Protein AF-A0A9D7D740-F1 (afdb_monomer)

Sequence (135 aa):
MPRAHFWPCARQDADRACGATEIERASVGLEAVGQTLMYPVGGSGVFIDLSGSVATVWYVGADFDRGLDAFEAMLKSRRSKRLKDEASSEAKQRVRAYEVDLGGGRMAHVAVEYAERGAARERFLVRVSAQVRKN

Mean predicted aligned error: 10.97 Å

pLDDT: mean 74.01, std 16.62, range [32.19, 90.75]

Solvent-accessible surface area (backbone atoms only — not comparable to full-atom values): 7928 Å² total; per-residue (Å²): 133,87,76,85,79,79,79,75,95,72,84,93,65,84,89,74,65,65,58,59,61,33,54,57,31,46,76,72,74,39,68,75,75,80,60,68,48,76,47,83,48,88,99,38,36,42,36,40,32,63,58,92,64,32,38,40,39,37,36,55,43,94,56,44,67,62,54,52,52,54,50,52,55,53,48,71,77,43,67,57,43,82,74,49,78,44,76,39,94,51,88,60,26,27,36,37,31,30,41,33,61,70,57,94,70,34,35,32,43,37,36,37,38,36,47,35,94,93,42,78,60,48,51,35,37,37,38,40,33,66,40,76,65,83,127

Nearest PDB structures (foldseek):
  6exp-assembly1_B  TM=6.961E-01  e=3.530E-02  Sulfolobus islandicus rudivirus 3
  2h36-assembly1_X  TM=4.597E-01  e=6.342E-02  Sulfolobus islandicus filamentous virus
  3r32-assembly1_A  TM=2.070E-01  e=1.353E-02  Arthrobacter sp.
  4qda-assembly4_E  TM=2.216E-01  e=1.675E-02  Pseudomonas aeruginosa PAO1
  3tea-assembly1_A  TM=2.136E-01  e=3.009E-02  Arthrobacter sp.

Foldseek 3Di:
DDDPPPPPPDDDDVPPPLVVVQVVCVVVPHHSDFDWDWDDDPPWTWIWTDDPQKIKIKTFDPDLVVVVVVVVVVCVVFPKDWDDWAADPDPQKIKTWIWTDPPPQKIKIKIWIAGHDPDDGGMIMIMIGIDRDDD

Radius of gyration: 16.69 Å; Cα contacts (8 Å, |Δi|>4): 219; chains: 1; bounding box: 50×38×40 Å

Structure (mmCIF, N/CA/C/O backbone):
data_AF-A0A9D7D740-F1
#
_entry.id   AF-A0A9D7D740-F1
#
loop_
_atom_site.group_PDB
_atom_site.id
_atom_site.type_symbol
_atom_site.label_atom_id
_atom_site.label_alt_id
_atom_site.label_comp_id
_atom_site.label_asym_id
_atom_site.label_entity_id
_atom_site.label_seq_id
_atom_site.pdbx_PDB_ins_code
_atom_site.Cartn_x
_atom_site.Cartn_y
_atom_site.Cartn_z
_atom_site.occupancy
_atom_site.B_iso_or_equiv
_atom_site.auth_seq_id
_atom_site.auth_comp_id
_atom_site.auth_asym_id
_atom_site.auth_atom_id
_atom_site.pdbx_PDB_model_num
ATOM 1 N N . MET A 1 1 ? 14.275 -27.782 11.033 1.00 34.38 1 MET A N 1
ATOM 2 C CA . MET A 1 1 ? 13.830 -26.436 11.457 1.00 34.38 1 MET A CA 1
ATOM 3 C C . MET A 1 1 ? 14.738 -25.417 10.781 1.00 34.38 1 MET A C 1
ATOM 5 O O . MET A 1 1 ? 15.922 -25.440 11.098 1.00 34.38 1 MET A O 1
ATOM 9 N N . PRO A 1 2 ? 14.288 -24.610 9.804 1.00 36.91 2 PRO A N 1
ATOM 10 C CA . PRO A 1 2 ? 15.184 -23.654 9.171 1.00 36.91 2 PRO A CA 1
ATOM 11 C C . PRO A 1 2 ? 15.321 -22.420 10.069 1.00 36.91 2 PRO A C 1
ATOM 13 O O . PRO A 1 2 ? 14.335 -21.809 10.477 1.00 36.91 2 PRO A O 1
ATOM 16 N N . ARG A 1 3 ? 16.570 -22.110 10.422 1.00 33.56 3 ARG A N 1
ATOM 17 C CA . ARG A 1 3 ? 16.973 -20.911 11.158 1.00 33.56 3 ARG A CA 1
ATOM 18 C C . ARG A 1 3 ? 16.767 -19.691 10.261 1.00 33.56 3 ARG A C 1
ATOM 20 O O . ARG A 1 3 ? 17.252 -19.676 9.134 1.00 33.56 3 ARG A O 1
ATOM 27 N N . ALA A 1 4 ? 16.083 -18.672 10.775 1.00 34.25 4 ALA A N 1
ATOM 28 C CA . ALA A 1 4 ? 16.074 -17.351 10.165 1.00 34.25 4 ALA A CA 1
ATOM 29 C C . ALA A 1 4 ? 17.514 -16.812 10.161 1.00 34.25 4 ALA A C 1
ATOM 31 O O . ALA A 1 4 ? 18.075 -16.503 11.213 1.00 34.25 4 ALA A O 1
ATOM 32 N N . HIS A 1 5 ? 18.131 -16.760 8.982 1.00 36.88 5 HIS A N 1
ATOM 33 C CA . HIS A 1 5 ? 19.398 -16.074 8.777 1.00 36.88 5 HIS A CA 1
ATOM 34 C C . HIS A 1 5 ? 19.124 -14.571 8.790 1.00 36.88 5 HIS A C 1
ATOM 36 O O . HIS A 1 5 ? 18.733 -13.980 7.789 1.00 36.88 5 HIS A O 1
ATOM 42 N N . PHE A 1 6 ? 19.295 -13.966 9.962 1.00 36.81 6 PHE A N 1
ATOM 43 C CA . PHE A 1 6 ? 19.456 -12.526 10.099 1.00 36.81 6 PHE A CA 1
ATOM 44 C C . PHE A 1 6 ? 20.821 -12.192 9.492 1.00 36.81 6 PHE A C 1
ATOM 46 O O . PHE A 1 6 ? 21.844 -12.570 10.059 1.00 36.81 6 PHE A O 1
ATOM 53 N N . TRP A 1 7 ? 20.851 -11.593 8.301 1.00 37.88 7 TRP A N 1
ATOM 54 C CA . TRP A 1 7 ? 22.101 -11.189 7.658 1.00 37.88 7 TRP A CA 1
ATOM 55 C C . TRP A 1 7 ? 22.578 -9.899 8.335 1.00 37.88 7 TRP A C 1
ATOM 57 O O . TRP A 1 7 ? 21.925 -8.865 8.176 1.00 37.88 7 TRP A O 1
ATOM 67 N N . PRO A 1 8 ? 23.667 -9.910 9.125 1.00 36.97 8 PRO A N 1
ATOM 68 C CA . PRO A 1 8 ? 24.219 -8.677 9.643 1.00 36.97 8 PRO A CA 1
ATOM 69 C C . PRO A 1 8 ? 24.987 -8.028 8.497 1.00 36.97 8 PRO A C 1
ATOM 71 O O . PRO A 1 8 ? 25.943 -8.600 7.970 1.00 36.97 8 PRO A O 1
ATOM 74 N N . CYS A 1 9 ? 24.566 -6.832 8.105 1.00 37.91 9 CYS A N 1
ATOM 75 C CA . CYS A 1 9 ? 25.339 -5.959 7.236 1.00 37.91 9 CYS A CA 1
ATOM 76 C C . CYS A 1 9 ? 26.560 -5.466 8.032 1.00 37.91 9 CYS A C 1
ATOM 78 O O . CYS A 1 9 ? 26.543 -4.396 8.635 1.00 37.91 9 CYS A O 1
ATOM 80 N N . ALA A 1 10 ? 27.588 -6.306 8.157 1.00 40.62 10 ALA A N 1
ATOM 81 C CA . ALA A 1 10 ? 28.804 -5.979 8.879 1.00 40.62 10 ALA A CA 1
ATOM 82 C C . ALA A 1 10 ? 30.031 -6.448 8.095 1.00 40.62 10 ALA A C 1
ATOM 84 O O . ALA A 1 10 ? 30.345 -7.633 8.056 1.00 40.62 10 ALA A O 1
ATOM 85 N N . ARG A 1 11 ? 30.754 -5.432 7.609 1.00 41.81 11 ARG A N 1
ATOM 86 C CA . ARG A 1 11 ? 32.128 -5.407 7.087 1.00 41.81 11 ARG A CA 1
ATOM 87 C C . ARG A 1 11 ? 32.324 -5.746 5.613 1.00 41.81 11 ARG A C 1
ATOM 89 O O . ARG A 1 11 ? 32.143 -6.875 5.190 1.00 41.81 11 ARG A O 1
ATOM 96 N N . GLN A 1 12 ? 32.889 -4.728 4.956 1.00 34.53 12 GLN A N 1
ATOM 97 C CA . GLN A 1 12 ? 33.614 -4.751 3.685 1.00 34.53 12 GLN A CA 1
ATOM 98 C C . GLN A 1 12 ? 32.709 -4.915 2.469 1.00 34.53 12 GLN A C 1
ATOM 100 O O . GLN A 1 12 ? 32.633 -5.995 1.918 1.00 34.53 12 GLN A O 1
ATOM 105 N N . ASP A 1 13 ? 31.983 -3.835 2.144 1.00 32.19 13 ASP A N 1
ATOM 106 C CA . ASP A 1 13 ? 31.587 -3.389 0.790 1.00 32.19 13 ASP A CA 1
ATOM 107 C C . ASP A 1 13 ? 30.550 -2.256 0.936 1.00 32.19 13 ASP A C 1
ATOM 109 O O . ASP A 1 13 ? 29.367 -2.385 0.618 1.00 32.19 13 ASP A O 1
ATOM 113 N N . ALA A 1 14 ? 30.976 -1.134 1.524 1.00 39.19 14 ALA A N 1
ATOM 114 C CA . ALA A 1 14 ? 30.076 -0.057 1.950 1.00 39.19 14 ALA A CA 1
ATOM 115 C C . ALA A 1 14 ? 29.449 0.760 0.800 1.00 39.19 14 ALA A C 1
ATOM 117 O O . ALA A 1 14 ? 28.512 1.506 1.057 1.00 39.19 14 ALA A O 1
ATOM 118 N N . ASP A 1 15 ? 29.878 0.578 -0.453 1.00 36.69 15 ASP A N 1
ATOM 119 C CA . ASP A 1 15 ? 29.413 1.403 -1.583 1.00 36.69 15 ASP A CA 1
ATOM 120 C C . ASP A 1 15 ? 28.391 0.729 -2.513 1.00 36.69 15 ASP A C 1
ATOM 122 O O . ASP A 1 15 ? 27.936 1.352 -3.471 1.00 36.69 15 ASP A O 1
ATOM 126 N N . ARG A 1 16 ? 27.977 -0.525 -2.267 1.00 38.94 16 ARG A N 1
ATOM 127 C CA . ARG A 1 16 ? 27.052 -1.222 -3.193 1.00 38.94 16 ARG A CA 1
ATOM 128 C C . ARG A 1 16 ? 25.743 -1.745 -2.609 1.00 38.94 16 ARG A C 1
ATOM 130 O O . ARG A 1 16 ? 24.861 -2.091 -3.388 1.00 38.94 16 ARG A O 1
ATOM 137 N N . ALA A 1 17 ? 25.574 -1.760 -1.287 1.00 41.16 17 ALA A N 1
ATOM 138 C CA . ALA A 1 17 ? 24.371 -2.315 -0.650 1.00 41.16 17 ALA A CA 1
ATOM 139 C C . ALA A 1 17 ? 23.531 -1.304 0.152 1.00 41.16 17 ALA A C 1
ATOM 141 O O . ALA A 1 17 ? 22.371 -1.589 0.429 1.00 41.16 17 ALA A O 1
ATOM 142 N N . CYS A 1 18 ? 24.058 -0.117 0.483 1.00 37.59 18 CYS A N 1
ATOM 143 C CA . CYS A 1 18 ? 23.277 0.911 1.190 1.00 37.59 18 CYS A CA 1
ATOM 144 C C . CYS A 1 18 ? 22.331 1.687 0.248 1.00 37.59 18 CYS A C 1
ATOM 146 O O . CYS A 1 18 ? 21.248 2.094 0.655 1.00 37.59 18 CYS A O 1
ATOM 148 N N . GLY A 1 19 ? 22.691 1.813 -1.037 1.00 45.84 19 GLY A N 1
ATOM 149 C CA . GLY A 1 19 ? 21.926 2.600 -2.013 1.00 45.84 19 GLY A CA 1
ATOM 150 C C . GLY A 1 19 ? 20.693 1.906 -2.603 1.00 45.84 19 GLY A C 1
ATOM 151 O O . GLY A 1 19 ? 19.785 2.584 -3.071 1.00 45.84 19 GLY A O 1
ATOM 152 N N . ALA A 1 20 ? 20.614 0.570 -2.575 1.00 52.41 20 ALA A N 1
ATOM 153 C CA . ALA A 1 20 ? 19.489 -0.145 -3.186 1.00 52.41 20 ALA A CA 1
ATOM 154 C C . ALA A 1 20 ? 18.172 0.152 -2.451 1.00 52.41 20 ALA A C 1
ATOM 156 O O . ALA A 1 20 ? 17.180 0.499 -3.078 1.00 52.41 20 ALA A O 1
ATOM 157 N N . THR A 1 21 ? 18.165 0.120 -1.117 1.00 67.38 21 THR A N 1
ATOM 158 C CA . THR A 1 21 ? 16.980 0.485 -0.328 1.00 67.38 21 THR A CA 1
ATOM 159 C C . THR A 1 21 ? 16.628 1.964 -0.428 1.00 67.38 21 THR A C 1
ATOM 161 O O . THR A 1 21 ? 15.449 2.292 -0.437 1.00 67.38 21 THR A O 1
ATOM 164 N N . GLU A 1 22 ? 17.602 2.866 -0.537 1.00 74.19 22 GLU A N 1
ATOM 165 C CA . GLU A 1 22 ? 17.333 4.304 -0.685 1.00 74.19 22 GLU A CA 1
ATOM 166 C C . GLU A 1 22 ? 16.662 4.626 -2.026 1.00 74.19 22 GLU A C 1
ATOM 168 O O . GLU A 1 22 ? 15.674 5.359 -2.057 1.00 74.19 22 GLU A O 1
ATOM 173 N N . ILE A 1 23 ? 17.142 4.023 -3.120 1.00 76.31 23 ILE A N 1
ATOM 174 C CA . ILE A 1 23 ? 16.542 4.153 -4.456 1.00 76.31 23 ILE A CA 1
ATOM 175 C C . ILE A 1 23 ? 15.118 3.583 -4.462 1.00 76.31 23 ILE A C 1
ATOM 177 O O . ILE A 1 23 ? 14.191 4.234 -4.946 1.00 76.31 23 ILE A O 1
ATOM 181 N N . GLU A 1 24 ? 14.922 2.400 -3.879 1.00 79.19 24 GLU A N 1
ATOM 182 C CA . GLU A 1 24 ? 13.608 1.755 -3.809 1.00 79.19 24 GLU A CA 1
ATOM 183 C C . GLU A 1 24 ? 12.616 2.566 -2.966 1.00 79.19 24 GLU A C 1
ATOM 185 O O . GLU A 1 24 ? 11.468 2.747 -3.371 1.00 79.19 24 GLU A O 1
ATOM 190 N N . ARG A 1 25 ? 13.059 3.137 -1.840 1.00 82.44 25 ARG A N 1
ATOM 191 C CA . ARG A 1 25 ? 12.257 4.054 -1.012 1.00 82.44 25 ARG A CA 1
ATOM 192 C C . ARG A 1 25 ? 11.885 5.327 -1.767 1.00 82.44 25 ARG A C 1
ATOM 194 O O . ARG A 1 25 ? 10.716 5.716 -1.769 1.00 82.44 25 ARG A O 1
ATOM 201 N N . ALA A 1 26 ? 12.845 5.943 -2.454 1.00 82.31 26 ALA A N 1
ATOM 202 C CA . ALA A 1 26 ? 12.599 7.136 -3.255 1.00 82.31 26 ALA A CA 1
ATOM 203 C C . ALA A 1 26 ? 11.592 6.865 -4.388 1.00 82.31 26 ALA A C 1
ATOM 205 O O . ALA A 1 26 ? 10.740 7.710 -4.664 1.00 82.31 26 ALA A O 1
ATOM 206 N N . SER A 1 27 ? 11.611 5.663 -4.981 1.00 79.88 27 SER A N 1
ATOM 207 C CA . SER A 1 27 ? 10.672 5.259 -6.041 1.00 79.88 27 SER A CA 1
ATOM 208 C C . SER A 1 27 ? 9.198 5.265 -5.604 1.00 79.88 27 SER A C 1
ATOM 210 O O . SER A 1 27 ? 8.294 5.350 -6.439 1.00 79.88 27 SER A O 1
ATOM 212 N N . VAL A 1 28 ? 8.948 5.196 -4.293 1.00 80.25 28 VAL A N 1
ATOM 213 C CA . VAL A 1 28 ? 7.613 5.220 -3.680 1.00 80.25 28 VAL A CA 1
ATOM 214 C C . VAL A 1 28 ? 7.366 6.480 -2.847 1.00 80.25 28 VAL A C 1
ATOM 216 O O . VAL A 1 28 ? 6.386 6.545 -2.098 1.00 80.25 28 VAL A O 1
ATOM 219 N N . GLY A 1 29 ? 8.228 7.490 -2.997 1.00 81.12 29 GLY A N 1
ATOM 220 C CA . GLY A 1 29 ? 8.114 8.785 -2.328 1.00 81.12 29 GLY A CA 1
ATOM 221 C C . GLY A 1 29 ? 8.418 8.749 -0.828 1.00 81.12 29 GLY A C 1
ATOM 222 O O . GLY A 1 29 ? 7.960 9.628 -0.103 1.00 81.12 29 GLY A O 1
ATOM 223 N N . LEU A 1 30 ? 9.143 7.734 -0.349 1.00 81.81 30 LEU A N 1
ATOM 224 C CA . LEU A 1 30 ? 9.647 7.689 1.023 1.00 81.81 30 LEU A CA 1
ATOM 225 C C . LEU A 1 30 ? 11.003 8.400 1.107 1.00 81.81 30 LEU A C 1
ATOM 227 O O . LEU A 1 30 ? 11.819 8.323 0.189 1.00 81.81 30 LEU A O 1
ATOM 231 N N . GLU A 1 31 ? 11.258 9.067 2.232 1.00 78.56 31 GLU A N 1
ATOM 232 C CA . GLU A 1 31 ? 12.560 9.682 2.505 1.00 78.56 31 GLU A CA 1
ATOM 233 C C . GLU A 1 31 ? 13.662 8.619 2.594 1.00 78.56 31 GLU A C 1
ATOM 235 O O . GLU A 1 31 ? 13.401 7.480 2.982 1.00 78.56 31 GLU A O 1
ATOM 240 N N . ALA A 1 32 ? 14.912 8.986 2.302 1.00 67.38 32 ALA A N 1
ATOM 241 C CA . ALA A 1 32 ? 16.053 8.062 2.348 1.00 67.38 32 ALA A CA 1
ATOM 242 C C . ALA A 1 32 ? 16.324 7.480 3.754 1.00 67.38 32 ALA A C 1
ATOM 244 O O . ALA A 1 32 ? 17.024 6.483 3.892 1.00 67.38 32 ALA A O 1
ATOM 245 N N . VAL A 1 33 ? 15.731 8.062 4.800 1.00 67.25 33 VAL A N 1
ATOM 246 C CA . VAL A 1 33 ? 15.898 7.635 6.191 1.00 67.25 33 VAL A CA 1
ATOM 247 C C . VAL A 1 33 ? 14.702 6.779 6.620 1.00 67.25 33 VAL A C 1
ATOM 249 O O . VAL A 1 33 ? 13.568 7.251 6.618 1.00 67.25 33 VAL A O 1
ATOM 252 N N . GLY A 1 34 ? 14.933 5.517 6.995 1.00 68.44 34 GLY A N 1
ATOM 253 C CA . GLY A 1 34 ? 13.895 4.638 7.549 1.00 68.44 34 GLY A CA 1
ATOM 254 C C . GLY A 1 34 ? 14.306 3.169 7.662 1.00 68.44 34 GLY A C 1
ATOM 255 O O . GLY A 1 34 ? 15.408 2.786 7.275 1.00 68.44 34 GLY A O 1
ATOM 256 N N . GLN A 1 35 ? 13.416 2.343 8.220 1.00 77.00 35 GLN A N 1
ATOM 257 C CA . GLN A 1 35 ? 13.621 0.898 8.363 1.00 77.00 35 GLN A CA 1
ATOM 258 C C . GLN A 1 35 ? 12.744 0.141 7.366 1.00 77.00 35 GLN A C 1
ATOM 260 O O . GLN A 1 35 ? 11.566 -0.112 7.616 1.00 77.00 35 GLN A O 1
ATOM 265 N N . THR A 1 36 ? 13.352 -0.257 6.249 1.00 84.56 36 THR A N 1
ATOM 266 C CA . THR A 1 36 ? 12.704 -1.087 5.230 1.00 84.56 36 THR A CA 1
ATOM 267 C C . THR A 1 36 ? 13.213 -2.518 5.304 1.00 84.56 36 THR A C 1
ATOM 269 O O . THR A 1 36 ? 14.413 -2.776 5.229 1.00 84.56 36 THR A O 1
ATOM 272 N N . LEU A 1 37 ? 12.281 -3.456 5.417 1.00 84.38 37 LEU A N 1
ATOM 273 C CA . LEU A 1 37 ? 12.522 -4.882 5.253 1.00 84.38 37 LEU A CA 1
ATOM 274 C C . LEU A 1 37 ? 12.291 -5.253 3.788 1.00 84.38 37 LEU A C 1
ATOM 276 O O . LEU A 1 37 ? 11.307 -4.825 3.193 1.00 84.38 37 LEU A O 1
ATOM 280 N N . MET A 1 38 ? 13.172 -6.070 3.218 1.00 82.94 38 MET A N 1
ATOM 281 C CA . MET A 1 38 ? 13.026 -6.605 1.865 1.00 82.94 38 MET A CA 1
ATOM 282 C C . MET A 1 38 ? 12.926 -8.127 1.941 1.00 82.94 38 MET A C 1
ATOM 284 O O . MET A 1 38 ? 13.759 -8.787 2.563 1.00 82.94 38 MET A O 1
ATOM 288 N N . TYR A 1 39 ? 11.890 -8.674 1.315 1.00 78.75 39 TYR A N 1
ATOM 289 C CA . TYR A 1 39 ? 11.671 -10.104 1.155 1.00 78.75 39 TYR A CA 1
ATOM 290 C C . TYR A 1 39 ? 11.888 -10.471 -0.315 1.00 78.75 39 TYR A C 1
ATOM 292 O O . TYR A 1 39 ? 11.116 -10.015 -1.162 1.00 78.75 39 TYR A O 1
ATOM 300 N N . PRO A 1 40 ? 12.908 -11.278 -0.651 1.00 76.00 40 PRO A N 1
ATOM 301 C CA . PRO A 1 40 ? 13.214 -11.596 -2.040 1.00 76.00 40 PRO A CA 1
ATOM 302 C C . PRO A 1 40 ? 12.119 -12.477 -2.651 1.00 76.00 40 PRO A C 1
ATOM 304 O O . PRO A 1 40 ? 11.708 -13.479 -2.063 1.00 76.00 40 PRO A O 1
ATOM 307 N N . VAL A 1 41 ? 11.665 -12.113 -3.849 1.00 72.69 41 VAL A N 1
ATOM 308 C CA . VAL A 1 41 ? 10.667 -12.842 -4.641 1.00 72.69 41 VAL A CA 1
ATOM 309 C C . VAL A 1 41 ? 11.070 -12.760 -6.116 1.00 72.69 41 VAL A C 1
ATOM 311 O O . VAL A 1 41 ? 10.966 -11.709 -6.752 1.00 72.69 41 VAL A O 1
ATOM 314 N N . GLY A 1 42 ? 11.534 -13.885 -6.671 1.00 70.31 42 GLY A N 1
ATOM 315 C CA . GLY A 1 42 ? 12.038 -13.957 -8.046 1.00 70.31 42 GLY A CA 1
ATOM 316 C C . GLY A 1 42 ? 13.341 -13.169 -8.231 1.00 70.31 42 GLY A C 1
ATOM 317 O O . GLY A 1 42 ? 14.258 -13.295 -7.425 1.00 70.31 42 GLY A O 1
ATOM 318 N N . GLY A 1 43 ? 13.420 -12.365 -9.298 1.00 67.19 43 GLY A N 1
ATOM 319 C CA . GLY A 1 43 ? 14.545 -11.456 -9.572 1.00 67.19 43 GLY A CA 1
ATOM 320 C C . GLY A 1 43 ? 14.464 -10.099 -8.857 1.00 67.19 43 GLY A C 1
ATOM 321 O O . GLY A 1 43 ? 15.277 -9.227 -9.140 1.00 67.19 43 GLY A O 1
ATOM 322 N N . SER A 1 44 ? 13.476 -9.909 -7.976 1.00 72.94 44 SER A N 1
ATOM 323 C CA . SER A 1 44 ? 13.228 -8.678 -7.213 1.00 72.94 44 SER A CA 1
ATOM 324 C C . SER A 1 44 ? 12.771 -9.021 -5.781 1.00 72.94 44 SER A C 1
ATOM 326 O O . SER A 1 44 ? 13.087 -10.100 -5.273 1.00 72.94 44 SER A O 1
ATOM 328 N N . GLY A 1 45 ? 12.038 -8.134 -5.101 1.00 78.06 45 GLY A N 1
ATOM 329 C CA . GLY A 1 45 ? 11.482 -8.380 -3.775 1.00 78.06 45 GLY A CA 1
ATOM 330 C C . GLY A 1 45 ? 10.261 -7.537 -3.418 1.00 78.06 45 GLY A C 1
ATOM 331 O O . GLY A 1 45 ? 9.911 -6.567 -4.087 1.00 78.06 45 GLY A O 1
ATOM 332 N N . VAL A 1 46 ? 9.600 -7.960 -2.341 1.00 81.12 46 VAL A N 1
ATOM 333 C CA . VAL A 1 46 ? 8.569 -7.200 -1.634 1.00 81.12 46 VAL A CA 1
ATOM 334 C C . VAL A 1 46 ? 9.256 -6.384 -0.555 1.00 81.12 46 VAL A C 1
ATOM 336 O O . VAL A 1 46 ? 9.992 -6.924 0.269 1.00 81.12 46 VAL A O 1
ATOM 339 N N . PHE A 1 47 ? 8.975 -5.096 -0.526 1.00 86.12 47 PHE A N 1
ATOM 340 C CA . PHE A 1 47 ? 9.510 -4.173 0.454 1.00 86.12 47 PHE A CA 1
ATOM 341 C C . PHE A 1 47 ? 8.415 -3.799 1.445 1.00 86.12 47 PHE A C 1
ATOM 343 O O . PHE A 1 47 ? 7.262 -3.588 1.067 1.00 86.12 47 PHE A O 1
ATOM 350 N N . ILE A 1 48 ? 8.777 -3.739 2.721 1.00 86.38 48 ILE A N 1
ATOM 351 C CA . ILE A 1 48 ? 7.904 -3.337 3.817 1.00 86.38 48 ILE A CA 1
ATOM 352 C C . ILE A 1 48 ? 8.627 -2.254 4.591 1.00 86.38 48 ILE A C 1
ATOM 354 O O . ILE A 1 48 ? 9.654 -2.509 5.216 1.00 86.38 48 ILE A O 1
ATOM 358 N N . ASP A 1 49 ? 8.072 -1.056 4.570 1.00 87.81 49 ASP A N 1
ATOM 359 C CA . ASP A 1 49 ? 8.540 0.059 5.367 1.00 87.81 49 ASP A CA 1
ATOM 360 C C . ASP A 1 49 ? 7.541 0.404 6.464 1.00 87.81 49 ASP A C 1
ATOM 362 O O . ASP A 1 49 ? 6.334 0.481 6.222 1.00 87.81 49 ASP A O 1
ATOM 366 N N . LEU A 1 50 ? 8.059 0.630 7.668 1.00 84.06 50 LEU A N 1
ATOM 367 C CA . LEU A 1 50 ? 7.280 1.064 8.819 1.00 84.06 50 LEU A CA 1
ATOM 368 C C . LEU A 1 50 ? 7.754 2.459 9.226 1.00 84.06 50 LEU A C 1
ATOM 370 O O . LEU A 1 50 ? 8.760 2.607 9.918 1.00 84.06 50 LEU A O 1
ATOM 374 N N . SER A 1 51 ? 7.004 3.477 8.808 1.00 80.44 51 SER A N 1
ATOM 375 C CA . SER A 1 51 ? 7.303 4.882 9.087 1.00 80.44 51 SER A CA 1
ATOM 376 C C . SER A 1 51 ? 6.169 5.506 9.902 1.00 80.44 51 SER A C 1
ATOM 378 O O . SER A 1 51 ? 5.097 5.835 9.389 1.00 80.44 51 SER A O 1
ATOM 380 N N . GLY A 1 52 ? 6.394 5.663 11.209 1.00 80.12 52 GLY A N 1
ATOM 381 C CA . GLY A 1 52 ? 5.411 6.234 12.134 1.00 80.12 52 GLY A CA 1
ATOM 382 C C . GLY A 1 52 ? 4.132 5.394 12.230 1.00 80.12 52 GLY A C 1
ATOM 383 O O . GLY A 1 52 ? 4.172 4.233 12.628 1.00 80.12 52 GLY A O 1
ATOM 384 N N . SER A 1 53 ? 2.984 5.991 11.893 1.00 82.00 53 SER A N 1
ATOM 385 C CA . SER A 1 53 ? 1.668 5.328 11.883 1.00 82.00 53 SER A CA 1
ATOM 386 C C . SER A 1 53 ? 1.295 4.710 10.529 1.00 82.00 53 SER A C 1
ATOM 388 O O . SER A 1 53 ? 0.157 4.252 10.363 1.00 82.00 53 SER A O 1
ATOM 390 N N . VAL A 1 54 ? 2.226 4.713 9.568 1.00 85.25 54 VAL A N 1
ATOM 391 C CA . VAL A 1 54 ? 2.009 4.234 8.204 1.00 85.25 54 VAL A CA 1
ATOM 392 C C . VAL A 1 54 ? 2.929 3.056 7.910 1.00 85.25 54 VAL A C 1
ATOM 394 O O . VAL A 1 54 ? 4.149 3.147 8.041 1.00 85.25 54 VAL A O 1
ATOM 397 N N . ALA A 1 55 ? 2.333 1.953 7.469 1.00 87.69 55 ALA 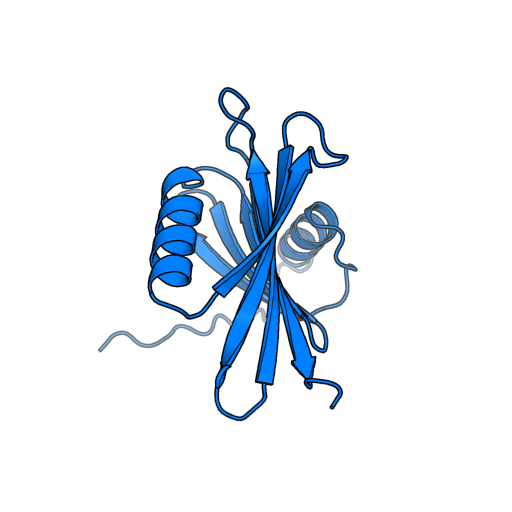A N 1
ATOM 398 C CA . ALA A 1 55 ? 3.052 0.854 6.846 1.00 87.69 55 ALA A CA 1
ATOM 399 C C . ALA A 1 55 ? 2.928 0.976 5.324 1.00 87.69 55 ALA A C 1
ATOM 401 O O . ALA A 1 55 ? 1.815 1.054 4.799 1.00 87.69 55 ALA A O 1
ATOM 402 N N . THR A 1 56 ? 4.054 0.975 4.617 1.00 88.56 56 THR A N 1
ATOM 403 C CA . THR A 1 56 ? 4.099 0.973 3.152 1.00 88.56 56 THR A CA 1
ATOM 404 C C . THR A 1 56 ? 4.639 -0.368 2.689 1.00 88.56 56 THR A C 1
ATOM 406 O O . THR A 1 56 ? 5.756 -0.740 3.026 1.00 88.56 56 THR A O 1
ATOM 409 N N . VAL A 1 57 ? 3.843 -1.102 1.921 1.00 87.81 57 VAL A N 1
ATOM 410 C CA . VAL A 1 57 ? 4.236 -2.365 1.299 1.00 87.81 57 VAL A CA 1
ATOM 411 C C . VAL A 1 57 ? 4.254 -2.150 -0.199 1.00 87.81 57 VAL A C 1
ATOM 413 O O . VAL A 1 57 ? 3.252 -1.713 -0.756 1.00 87.81 57 VAL A O 1
ATOM 416 N N . TRP A 1 58 ? 5.355 -2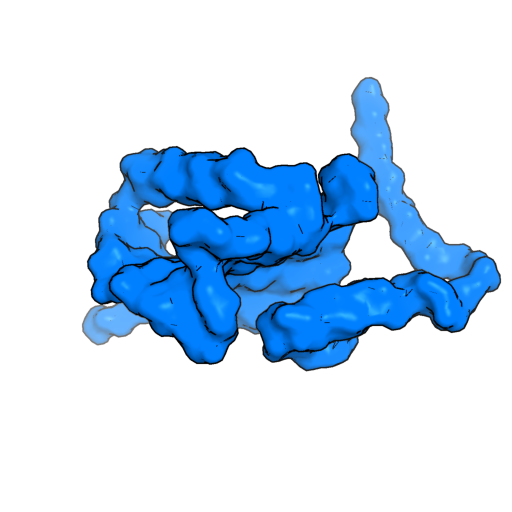.451 -0.870 1.00 87.50 58 TRP A N 1
ATOM 417 C CA . TRP A 1 58 ? 5.409 -2.344 -2.322 1.00 87.50 58 TRP A CA 1
ATOM 418 C C . TRP A 1 58 ? 6.209 -3.469 -2.942 1.00 87.50 58 TRP A C 1
ATOM 420 O O . TRP A 1 58 ? 7.008 -4.142 -2.294 1.00 87.50 58 TRP A O 1
ATOM 430 N N . TYR A 1 59 ? 5.945 -3.684 -4.218 1.00 81.50 59 TYR A N 1
ATOM 431 C CA . TYR A 1 59 ? 6.607 -4.680 -5.026 1.00 81.50 59 TYR A CA 1
ATOM 432 C C . TYR A 1 59 ? 6.991 -4.065 -6.366 1.00 81.50 59 TYR A C 1
ATOM 434 O O . TYR A 1 59 ? 6.194 -3.339 -6.971 1.00 81.50 59 TYR A O 1
ATOM 442 N N . VAL A 1 60 ? 8.201 -4.382 -6.820 1.00 74.06 60 VAL A N 1
ATOM 443 C CA . VAL A 1 60 ? 8.752 -3.930 -8.100 1.00 74.06 60 VAL A CA 1
ATOM 444 C C . VAL A 1 60 ? 9.042 -5.163 -8.953 1.00 74.06 60 VAL A C 1
ATOM 446 O O . VAL A 1 60 ? 9.822 -6.016 -8.543 1.00 74.06 60 VAL A O 1
ATOM 449 N N . GLY A 1 61 ? 8.429 -5.285 -10.133 1.00 70.88 61 GLY A N 1
ATOM 450 C CA . GLY A 1 61 ? 8.713 -6.365 -11.090 1.00 70.88 61 GLY A CA 1
ATOM 451 C C . GLY A 1 61 ? 7.667 -7.488 -11.176 1.00 70.88 61 GLY A C 1
ATOM 452 O O . GLY A 1 61 ? 6.460 -7.245 -11.201 1.00 70.88 61 GLY A O 1
ATOM 453 N N . ALA A 1 62 ? 8.126 -8.741 -11.290 1.00 57.78 62 ALA A N 1
ATOM 454 C CA . ALA A 1 62 ? 7.331 -9.887 -11.751 1.00 57.78 62 ALA A CA 1
ATOM 455 C C . ALA A 1 62 ? 6.569 -10.649 -10.642 1.00 57.78 62 ALA A C 1
ATOM 457 O O . ALA A 1 62 ? 6.990 -11.732 -10.258 1.00 57.78 62 ALA A O 1
ATOM 458 N N . ASP A 1 63 ? 5.442 -10.103 -10.167 1.00 63.44 63 ASP A N 1
ATOM 459 C CA . ASP A 1 63 ? 4.339 -10.827 -9.484 1.00 63.44 63 ASP A CA 1
ATOM 460 C C . ASP A 1 63 ? 3.116 -9.922 -9.181 1.00 63.44 63 ASP A C 1
ATOM 462 O O . ASP A 1 63 ? 2.338 -10.158 -8.253 1.00 63.44 63 A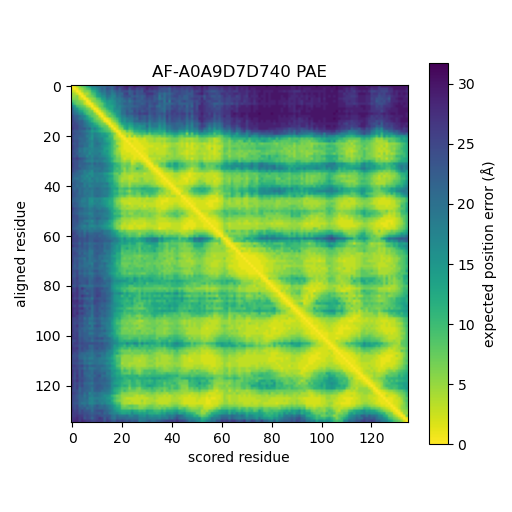SP A O 1
ATOM 466 N N . PHE A 1 64 ? 2.948 -8.837 -9.951 1.00 68.31 64 PHE A N 1
ATOM 467 C CA . PHE A 1 64 ? 1.928 -7.804 -9.727 1.00 68.31 64 PHE A CA 1
ATOM 468 C C . PHE A 1 64 ? 0.507 -8.372 -9.561 1.00 68.31 64 PHE A C 1
ATOM 470 O O . PHE A 1 64 ? -0.223 -7.968 -8.654 1.00 68.31 64 PHE A O 1
ATOM 477 N N . ASP A 1 65 ? 0.123 -9.327 -10.414 1.00 68.56 65 ASP A N 1
ATOM 478 C CA . ASP A 1 65 ? -1.232 -9.888 -10.421 1.00 68.56 65 ASP A CA 1
ATOM 479 C C . ASP A 1 65 ? -1.529 -10.688 -9.149 1.00 68.56 65 ASP A C 1
ATOM 481 O O . ASP A 1 65 ? -2.592 -10.526 -8.551 1.00 68.56 65 ASP A O 1
ATOM 485 N N . ARG A 1 66 ? -0.565 -11.483 -8.662 1.00 70.50 66 ARG A N 1
ATOM 486 C CA . ARG A 1 66 ? -0.744 -12.230 -7.411 1.00 70.50 66 ARG A CA 1
ATOM 487 C C . ARG A 1 66 ? -0.853 -11.307 -6.206 1.00 70.50 66 ARG A C 1
ATOM 489 O O . ARG A 1 66 ? -1.635 -11.596 -5.302 1.00 70.50 66 ARG A O 1
ATOM 496 N N . GLY A 1 67 ? -0.090 -10.212 -6.190 1.00 72.19 67 GLY A N 1
ATOM 497 C CA . GLY A 1 67 ? -0.135 -9.222 -5.114 1.00 72.19 67 GLY A CA 1
ATOM 498 C C . GLY A 1 67 ? -1.507 -8.557 -4.998 1.00 72.19 67 GLY A C 1
ATOM 499 O O . GLY A 1 67 ? -2.093 -8.534 -3.912 1.00 72.19 67 GLY A O 1
ATOM 500 N N . LEU A 1 68 ? -2.045 -8.077 -6.123 1.00 76.75 68 LEU A N 1
ATOM 501 C CA . LEU A 1 68 ? -3.356 -7.432 -6.160 1.00 76.75 68 LEU A CA 1
ATOM 502 C C . LEU A 1 68 ? -4.485 -8.416 -5.821 1.00 76.75 68 LEU A C 1
ATOM 504 O O . LEU A 1 68 ? -5.325 -8.099 -4.979 1.00 76.75 68 LEU A O 1
ATOM 508 N N . ASP A 1 69 ? -4.480 -9.617 -6.404 1.00 81.19 69 ASP A N 1
ATOM 509 C CA . ASP A 1 69 ? -5.520 -10.621 -6.156 1.00 81.19 69 ASP A CA 1
ATOM 510 C C . ASP A 1 69 ? -5.533 -11.084 -4.692 1.00 81.19 69 ASP A C 1
ATOM 512 O O . ASP A 1 69 ? -6.596 -11.159 -4.066 1.00 81.19 69 ASP A O 1
ATOM 516 N N . ALA A 1 70 ? -4.357 -11.349 -4.109 1.00 81.44 70 ALA A N 1
ATOM 517 C CA . ALA A 1 70 ? -4.240 -11.729 -2.703 1.00 81.44 70 ALA A CA 1
ATOM 518 C C . ALA A 1 70 ? -4.713 -10.603 -1.771 1.00 81.44 70 ALA A C 1
ATOM 520 O O . ALA A 1 70 ? -5.417 -10.855 -0.787 1.00 81.44 70 ALA A O 1
ATOM 521 N N . PHE A 1 71 ? -4.373 -9.355 -2.098 1.00 83.06 71 PHE A N 1
ATOM 522 C CA . PHE A 1 71 ? -4.830 -8.185 -1.359 1.00 83.06 71 PHE A CA 1
ATOM 523 C C . PHE A 1 71 ? -6.354 -8.020 -1.430 1.00 83.06 71 PHE A C 1
ATOM 525 O O . PHE A 1 71 ? -7.006 -7.841 -0.397 1.00 83.06 71 PHE A O 1
ATOM 532 N N . GLU A 1 72 ? -6.948 -8.130 -2.620 1.00 82.44 72 GLU A N 1
ATOM 533 C CA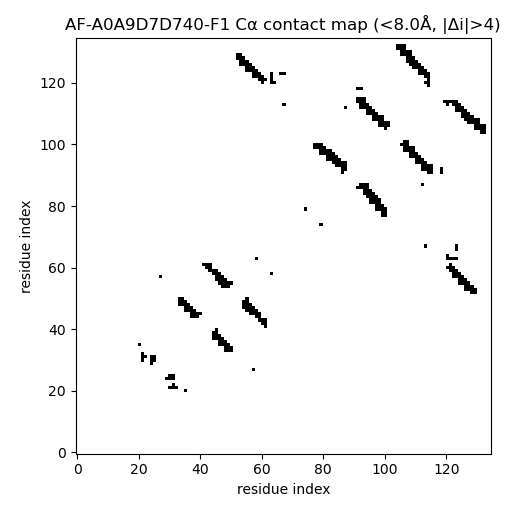 . GLU A 1 72 ? -8.398 -8.037 -2.788 1.00 82.44 72 GLU A CA 1
ATOM 534 C C . GLU A 1 72 ? -9.139 -9.181 -2.086 1.00 82.44 72 GLU A C 1
ATOM 536 O O . GLU A 1 72 ? -10.176 -8.950 -1.459 1.00 82.44 72 GLU A O 1
ATOM 541 N N . ALA A 1 73 ? -8.615 -10.408 -2.148 1.00 84.81 73 ALA A N 1
ATOM 542 C CA . ALA A 1 73 ? -9.175 -11.552 -1.433 1.00 84.81 73 ALA A CA 1
ATOM 543 C C . ALA A 1 73 ? -9.155 -11.331 0.089 1.00 84.81 73 ALA A C 1
ATOM 545 O O . ALA A 1 73 ? -10.156 -11.567 0.771 1.00 84.81 73 ALA A O 1
ATOM 546 N N . MET A 1 74 ? -8.047 -10.803 0.619 1.00 84.25 74 MET A N 1
ATOM 547 C CA . MET A 1 74 ? -7.928 -10.448 2.031 1.00 84.25 74 MET A CA 1
ATOM 548 C C . MET A 1 74 ? -8.932 -9.357 2.419 1.00 84.25 74 MET A C 1
ATOM 550 O O . MET A 1 74 ? -9.650 -9.528 3.406 1.00 84.25 74 MET A O 1
ATOM 554 N N . LEU A 1 75 ? -9.067 -8.285 1.633 1.00 82.75 75 LEU A N 1
ATOM 555 C CA . LEU A 1 75 ? -10.031 -7.219 1.923 1.00 82.75 75 LEU A CA 1
ATOM 556 C C . LEU A 1 75 ? -11.482 -7.707 1.918 1.00 82.75 75 LEU A C 1
ATOM 558 O O . LEU A 1 75 ? -12.267 -7.251 2.750 1.00 82.75 75 LEU A O 1
ATOM 562 N N . LYS A 1 76 ? -11.834 -8.643 1.027 1.00 82.94 76 LYS A N 1
ATOM 563 C CA . LYS A 1 76 ? -13.169 -9.269 0.977 1.00 82.94 76 LYS A CA 1
ATOM 564 C C . LYS A 1 76 ? -13.476 -10.101 2.225 1.00 82.94 76 LYS A C 1
ATOM 566 O O . LYS A 1 76 ? -14.633 -10.193 2.618 1.00 82.94 76 LYS A O 1
ATOM 571 N N . SER A 1 77 ? -12.457 -10.673 2.872 1.00 82.25 77 SER A N 1
ATOM 572 C CA . SER A 1 77 ? -12.614 -11.400 4.143 1.00 82.25 77 SER A CA 1
ATOM 573 C C . SER A 1 77 ? -12.765 -10.491 5.373 1.00 82.25 77 SER A C 1
ATOM 575 O O . SER A 1 77 ? -13.032 -10.974 6.474 1.00 82.25 77 SER A O 1
ATOM 577 N N . ARG A 1 78 ? -12.581 -9.174 5.216 1.00 80.81 78 ARG A N 1
ATOM 578 C CA . ARG A 1 78 ? -12.639 -8.183 6.296 1.00 80.81 78 ARG A CA 1
ATOM 579 C C . ARG A 1 78 ? -13.814 -7.236 6.088 1.00 80.81 78 ARG A C 1
ATOM 581 O O . ARG A 1 78 ? -14.270 -7.010 4.970 1.00 80.81 78 ARG A O 1
ATOM 588 N N . ARG A 1 79 ? -14.282 -6.615 7.173 1.00 79.38 79 ARG A N 1
ATOM 589 C CA . ARG A 1 79 ? -15.266 -5.532 7.088 1.00 79.38 79 ARG A CA 1
ATOM 590 C C . ARG A 1 79 ? -14.568 -4.276 6.566 1.00 79.38 79 ARG A C 1
ATOM 592 O O . ARG A 1 79 ? -14.026 -3.487 7.337 1.00 79.38 79 ARG A O 1
ATOM 599 N N . SER A 1 80 ? -14.545 -4.137 5.247 1.00 84.75 80 SER A N 1
ATOM 600 C CA . SER A 1 80 ? -13.944 -3.008 4.547 1.00 84.75 80 SER A CA 1
ATOM 601 C C . SER A 1 80 ? -15.004 -2.192 3.805 1.00 84.75 80 SER A C 1
ATOM 603 O O . SER A 1 80 ? -15.981 -2.724 3.278 1.00 84.75 80 SER A O 1
ATOM 605 N N . LYS A 1 81 ? -14.824 -0.873 3.777 1.00 86.56 81 LYS A N 1
ATOM 606 C CA . LYS A 1 81 ? -15.637 0.074 3.017 1.00 86.56 81 LYS A CA 1
ATOM 607 C C . LYS A 1 81 ? -14.748 0.734 1.977 1.00 86.56 81 LYS A C 1
ATOM 609 O O . LYS A 1 81 ? -13.783 1.405 2.324 1.00 86.56 81 LYS A O 1
ATOM 614 N N . ARG A 1 82 ? -15.075 0.581 0.694 1.00 87.38 82 ARG A N 1
ATOM 615 C CA . ARG A 1 82 ? -14.389 1.324 -0.370 1.00 87.38 82 ARG A CA 1
ATOM 616 C C . ARG A 1 82 ? -14.754 2.806 -0.269 1.00 87.38 82 ARG A C 1
ATOM 618 O O . ARG A 1 82 ? -15.936 3.140 -0.225 1.00 87.38 82 ARG A O 1
ATOM 625 N N . LEU A 1 83 ? -13.743 3.668 -0.236 1.00 87.00 83 LEU A N 1
ATOM 626 C CA . LEU A 1 83 ? -13.902 5.120 -0.155 1.00 87.00 83 LEU A CA 1
ATOM 627 C C . LEU A 1 83 ? -13.793 5.779 -1.532 1.00 87.00 83 LEU A C 1
ATOM 629 O O . LEU A 1 83 ? -14.612 6.626 -1.863 1.00 87.00 83 LEU A O 1
ATOM 633 N N . LYS A 1 84 ? -12.794 5.378 -2.327 1.00 87.94 84 LYS A N 1
ATOM 634 C CA . LYS A 1 84 ? -12.485 5.975 -3.637 1.00 87.94 84 LYS A CA 1
ATOM 635 C C . LYS A 1 84 ? -11.793 4.980 -4.565 1.00 87.94 84 LYS A C 1
ATOM 637 O O . LYS A 1 84 ? -11.167 4.034 -4.085 1.00 87.94 84 LYS A O 1
ATOM 642 N N . ASP A 1 85 ? -11.939 5.188 -5.871 1.00 87.19 85 ASP A N 1
ATOM 643 C CA . ASP A 1 85 ? -11.314 4.410 -6.950 1.00 87.19 85 ASP A CA 1
ATOM 644 C C . ASP A 1 85 ? -11.101 5.322 -8.165 1.00 87.19 85 ASP A C 1
ATOM 646 O O . ASP A 1 85 ? -12.013 5.538 -8.965 1.00 87.19 85 ASP A O 1
ATOM 650 N N . GLU A 1 86 ? -9.910 5.897 -8.271 1.00 88.00 86 GLU A N 1
ATOM 651 C CA . GLU A 1 86 ? -9.605 6.995 -9.189 1.00 88.00 86 GLU A CA 1
ATOM 652 C C . GLU A 1 86 ? -8.298 6.727 -9.943 1.00 88.00 86 GLU A C 1
ATOM 654 O O . GLU A 1 86 ? -7.495 5.879 -9.549 1.00 88.00 86 GLU A O 1
ATOM 659 N N . ALA A 1 87 ? -8.092 7.440 -11.051 1.00 81.25 87 ALA A N 1
ATOM 660 C CA . ALA A 1 87 ? -6.793 7.459 -11.713 1.00 81.25 87 ALA A CA 1
ATOM 661 C C . ALA A 1 87 ? -5.758 8.131 -10.795 1.00 81.25 87 ALA A C 1
ATOM 663 O O . ALA A 1 87 ? -6.067 9.099 -10.099 1.00 81.25 87 ALA A O 1
ATOM 664 N N . SER A 1 88 ? -4.542 7.596 -10.774 1.00 79.06 88 SER A N 1
ATOM 665 C CA . SER A 1 88 ? -3.407 8.219 -10.100 1.00 79.06 88 SER A CA 1
ATOM 666 C C . SER A 1 88 ? -2.880 9.394 -10.925 1.00 79.06 88 SER A C 1
ATOM 668 O O . SER A 1 88 ? -3.138 9.493 -12.124 1.00 79.06 88 SER A O 1
ATOM 670 N N . SER A 1 89 ? -2.094 10.266 -10.293 1.00 75.62 89 SER A N 1
ATOM 671 C CA . SER A 1 89 ? -1.280 11.258 -11.006 1.00 75.62 89 SER A CA 1
ATOM 672 C C . SER A 1 89 ? -0.191 10.605 -11.864 1.00 75.62 89 SER A C 1
ATOM 674 O O . SER A 1 89 ? 0.278 11.205 -12.826 1.00 75.62 89 SER A O 1
ATOM 676 N N . GLU A 1 90 ? 0.198 9.374 -11.523 1.00 72.62 90 GLU A N 1
ATOM 677 C CA . GLU A 1 90 ? 1.113 8.555 -12.314 1.00 72.62 90 GLU A CA 1
ATOM 678 C C . GLU A 1 90 ? 0.412 7.978 -13.550 1.00 72.62 90 GLU A C 1
ATOM 680 O O . GLU A 1 90 ? -0.701 7.446 -13.474 1.00 72.62 90 GLU A O 1
ATOM 685 N N . ALA A 1 91 ? 1.078 8.050 -14.704 1.00 75.31 91 ALA A N 1
ATOM 686 C CA . ALA A 1 91 ? 0.493 7.624 -15.969 1.00 75.31 91 ALA A CA 1
ATOM 687 C C . ALA A 1 91 ? 0.106 6.137 -15.938 1.00 75.31 91 ALA A C 1
ATOM 689 O O . ALA A 1 91 ? 0.924 5.269 -15.633 1.00 75.31 91 ALA A O 1
ATOM 690 N N . LYS A 1 92 ? -1.143 5.841 -16.325 1.00 80.44 92 LYS A N 1
ATOM 691 C CA . LYS A 1 92 ? -1.701 4.479 -16.384 1.00 80.44 92 LYS A CA 1
ATOM 692 C C . LYS A 1 92 ? -1.688 3.740 -15.035 1.00 80.44 92 LYS A C 1
ATOM 694 O O . LYS A 1 92 ? -1.606 2.511 -15.002 1.00 80.44 92 LYS A O 1
ATOM 699 N N . GLN A 1 93 ? -1.762 4.473 -13.929 1.00 81.88 93 GLN A N 1
ATOM 700 C CA . GLN A 1 93 ? -1.899 3.929 -12.579 1.00 81.88 93 GLN A CA 1
ATOM 701 C C . GLN A 1 93 ? -3.248 4.347 -11.989 1.00 81.88 93 GLN A C 1
ATOM 703 O O . GLN A 1 93 ? -3.788 5.400 -12.321 1.00 81.88 93 GLN A O 1
ATOM 708 N N . ARG A 1 94 ? -3.789 3.540 -11.079 1.00 85.00 94 ARG A N 1
ATOM 709 C CA . ARG A 1 94 ? -4.999 3.834 -10.302 1.00 85.00 94 ARG A CA 1
ATOM 710 C C . ARG A 1 94 ? -4.713 3.762 -8.829 1.00 85.00 94 ARG A C 1
ATOM 712 O O . ARG A 1 94 ? -3.905 2.953 -8.385 1.00 85.00 94 ARG A O 1
ATOM 719 N N . VAL A 1 95 ? -5.450 4.566 -8.077 1.00 88.19 95 VAL A N 1
ATOM 720 C CA . VAL A 1 95 ? -5.456 4.527 -6.623 1.00 88.19 95 VAL A CA 1
ATOM 721 C C . VAL A 1 95 ? -6.849 4.161 -6.153 1.00 88.19 95 VAL A C 1
ATOM 723 O O . VAL A 1 95 ? -7.839 4.811 -6.491 1.00 88.19 95 VAL A O 1
ATOM 726 N N . ARG A 1 96 ? -6.933 3.129 -5.322 1.00 90.50 96 ARG A N 1
ATOM 727 C CA . ARG A 1 96 ? -8.169 2.758 -4.640 1.00 90.50 96 ARG A CA 1
ATOM 728 C C . ARG A 1 96 ? -7.944 2.824 -3.142 1.00 90.50 96 ARG A C 1
ATOM 730 O O . ARG A 1 96 ? -6.951 2.309 -2.645 1.00 90.50 96 ARG A O 1
ATOM 737 N N . ALA A 1 97 ? -8.861 3.453 -2.417 1.00 89.62 97 ALA A N 1
ATOM 738 C CA . ALA A 1 97 ? -8.766 3.543 -0.966 1.00 89.62 97 ALA A CA 1
ATOM 739 C C . ALA A 1 97 ? -9.938 2.857 -0.275 1.00 89.62 97 ALA A C 1
ATOM 741 O O . ALA A 1 97 ? -11.080 2.885 -0.746 1.00 89.62 97 ALA A O 1
ATOM 742 N N . TYR A 1 98 ? -9.631 2.283 0.877 1.00 89.81 98 TYR A N 1
ATOM 743 C CA . TYR A 1 98 ? -10.539 1.540 1.720 1.00 89.81 98 TYR A CA 1
ATOM 744 C C . TYR A 1 98 ? -10.406 2.004 3.160 1.00 89.81 98 TYR A C 1
ATOM 746 O O . TYR A 1 98 ? -9.322 2.331 3.635 1.00 89.81 98 TYR A O 1
ATOM 754 N N . GLU A 1 99 ? -11.520 1.960 3.863 1.00 89.31 99 GLU A N 1
ATOM 755 C CA . GLU A 1 99 ? -11.564 2.010 5.307 1.00 89.31 99 GLU A CA 1
ATOM 756 C C . GLU A 1 99 ? -11.779 0.587 5.823 1.00 89.31 99 GLU A C 1
ATOM 758 O O . GLU A 1 99 ? -12.723 -0.084 5.407 1.00 89.31 99 GLU A O 1
ATOM 763 N N . VAL A 1 100 ? -10.895 0.097 6.685 1.00 88.25 100 VAL A N 1
ATOM 764 C CA . VAL A 1 100 ? -10.932 -1.275 7.202 1.00 88.25 100 VAL A CA 1
ATOM 765 C C . VAL A 1 100 ? -11.117 -1.234 8.712 1.00 88.25 100 VAL A C 1
ATOM 767 O O . VAL A 1 100 ? -10.321 -0.619 9.421 1.00 88.25 100 VAL A O 1
ATOM 770 N N . ASP A 1 101 ? -12.168 -1.892 9.200 1.00 86.25 101 ASP A N 1
ATOM 771 C CA . ASP A 1 101 ? -12.410 -2.067 10.632 1.00 86.25 101 ASP A CA 1
ATOM 772 C C . ASP A 1 101 ? -11.468 -3.151 11.179 1.00 86.25 101 ASP A C 1
ATOM 774 O O . ASP A 1 101 ? -11.511 -4.310 10.752 1.00 86.25 101 ASP A O 1
ATOM 778 N N . LEU A 1 102 ? -10.592 -2.763 12.109 1.00 82.38 102 LEU A N 1
ATOM 779 C CA . LEU A 1 102 ? -9.639 -3.660 12.771 1.00 82.38 102 LEU A CA 1
ATOM 780 C C . LEU A 1 102 ? -10.187 -4.233 14.089 1.00 82.38 102 LEU A C 1
ATOM 782 O O . LEU A 1 102 ? -9.476 -4.948 14.804 1.00 82.38 102 LEU A O 1
ATOM 786 N N . GLY A 1 103 ? -11.433 -3.910 14.437 1.00 81.62 103 GLY A N 1
ATOM 787 C CA . GLY A 1 103 ? -12.057 -4.260 15.702 1.00 81.62 103 GLY A CA 1
ATOM 788 C C . GLY A 1 103 ? -11.535 -3.433 16.881 1.00 81.62 103 GLY A C 1
ATOM 789 O O . GLY A 1 103 ? -10.453 -2.831 16.855 1.00 81.62 103 GLY A O 1
ATOM 790 N N . GLY A 1 104 ? -12.327 -3.398 17.957 1.00 81.81 104 GLY A N 1
ATOM 791 C CA . GLY A 1 104 ? -11.983 -2.657 19.176 1.00 81.81 104 GLY A CA 1
ATOM 792 C C . GLY A 1 104 ? -11.926 -1.138 18.977 1.00 81.81 104 GLY A C 1
ATOM 793 O O . GLY A 1 104 ? -11.116 -0.474 19.612 1.00 81.81 104 GLY A O 1
ATOM 794 N N . GLY A 1 105 ? -12.732 -0.594 18.055 1.00 80.12 105 GLY A N 1
ATOM 795 C CA . GLY A 1 105 ? -12.791 0.847 17.768 1.00 80.12 105 GLY A CA 1
ATOM 796 C C . GLY A 1 105 ? -11.624 1.396 16.937 1.00 80.12 105 GLY A C 1
ATOM 797 O O . GLY A 1 105 ? -11.505 2.610 16.781 1.00 80.12 105 GLY A O 1
ATOM 798 N N . ARG A 1 106 ? -10.767 0.523 16.396 1.00 81.56 106 ARG A N 1
ATOM 799 C CA . ARG A 1 106 ? -9.613 0.896 15.568 1.00 81.56 106 ARG A CA 1
ATOM 800 C C . ARG A 1 106 ? -9.956 0.776 14.091 1.00 81.56 106 ARG A C 1
ATOM 802 O O . ARG A 1 106 ? -10.524 -0.228 13.668 1.00 81.56 106 ARG A O 1
ATOM 809 N N . MET A 1 107 ? -9.545 1.770 13.315 1.00 86.12 107 MET A N 1
ATOM 810 C CA . MET A 1 107 ? -9.739 1.803 11.870 1.00 86.12 107 MET A CA 1
ATOM 811 C C . MET A 1 107 ? -8.386 1.883 11.165 1.00 86.12 107 MET A C 1
ATOM 813 O O . MET A 1 107 ? -7.417 2.424 11.697 1.00 86.12 107 MET A O 1
ATOM 817 N N . ALA A 1 108 ? -8.318 1.361 9.949 1.00 87.50 108 ALA A N 1
ATOM 818 C CA . ALA A 1 108 ? -7.192 1.581 9.055 1.00 87.50 108 ALA A CA 1
ATOM 819 C C . ALA A 1 108 ? -7.676 2.187 7.745 1.00 87.50 108 ALA A C 1
ATOM 821 O O . ALA A 1 108 ? -8.670 1.746 7.168 1.00 87.50 108 ALA A O 1
ATOM 822 N N . HIS A 1 109 ? -6.950 3.188 7.265 1.00 89.56 109 HIS A N 1
ATOM 823 C CA . HIS A 1 109 ? -7.082 3.683 5.903 1.00 89.56 109 HIS A CA 1
ATOM 824 C C . HIS A 1 109 ? -6.059 2.957 5.050 1.00 89.56 109 HIS A C 1
ATOM 826 O O . HIS A 1 109 ? -4.860 3.046 5.297 1.00 89.56 109 HIS A O 1
ATOM 832 N N . VAL A 1 110 ? -6.540 2.204 4.071 1.00 90.00 110 VAL A N 1
ATOM 833 C CA . VAL A 1 110 ? -5.707 1.407 3.179 1.00 90.00 110 VAL A CA 1
ATOM 834 C C . VAL A 1 110 ? -5.830 1.976 1.777 1.00 90.00 110 VAL A C 1
ATOM 836 O O . VAL A 1 110 ? -6.905 1.917 1.188 1.00 90.00 110 VAL A O 1
ATOM 839 N N . ALA A 1 111 ? -4.747 2.523 1.238 1.00 90.69 111 ALA A N 1
ATOM 840 C CA . ALA A 1 111 ? -4.656 2.962 -0.147 1.00 90.69 111 ALA A CA 1
ATOM 841 C C . ALA A 1 111 ? -3.813 1.963 -0.938 1.00 90.69 111 ALA A C 1
ATOM 843 O O . ALA A 1 111 ? -2.706 1.635 -0.527 1.00 90.69 111 ALA A O 1
ATOM 844 N N . VAL A 1 112 ? -4.335 1.487 -2.061 1.00 89.88 112 VAL A N 1
ATOM 845 C CA . VAL A 1 112 ? -3.615 0.630 -3.000 1.00 89.88 112 VAL A CA 1
ATOM 846 C C . VAL A 1 112 ? -3.419 1.372 -4.312 1.00 89.88 112 VAL A C 1
ATOM 848 O O . VAL A 1 112 ? -4.374 1.919 -4.864 1.00 89.88 112 VAL A O 1
ATOM 851 N N . GLU A 1 113 ? -2.186 1.388 -4.794 1.00 88.56 113 GLU A N 1
ATOM 852 C CA . GLU A 1 113 ? -1.792 1.896 -6.099 1.00 88.56 113 GLU A CA 1
ATOM 853 C C . GLU A 1 113 ? -1.412 0.726 -7.000 1.00 88.56 113 GLU A C 1
ATOM 855 O O . GLU A 1 113 ? -0.630 -0.150 -6.614 1.00 88.56 113 GLU A O 1
ATOM 860 N N . TYR A 1 114 ? -2.005 0.692 -8.187 1.00 85.69 114 TYR A N 1
ATOM 861 C CA . TYR A 1 114 ? -1.869 -0.429 -9.104 1.00 85.69 114 TYR A CA 1
ATOM 862 C C . TYR A 1 114 ? -2.019 0.026 -10.559 1.00 85.69 114 TYR A C 1
ATOM 864 O O . TYR A 1 114 ? -2.737 0.981 -10.860 1.00 85.69 114 TYR A O 1
ATOM 872 N N . ALA A 1 115 ? -1.356 -0.678 -11.474 1.00 83.19 115 ALA A N 1
ATOM 873 C CA . ALA A 1 115 ? -1.421 -0.410 -12.903 1.00 83.19 115 ALA A CA 1
ATOM 874 C C . ALA A 1 115 ? -2.843 -0.603 -13.467 1.00 83.19 115 ALA A C 1
ATOM 876 O O . ALA A 1 115 ? -3.557 -1.546 -13.113 1.00 83.19 115 ALA A O 1
ATOM 877 N N . GLU A 1 116 ? -3.243 0.272 -14.390 1.00 83.12 116 GLU A N 1
ATOM 878 C CA . GLU A 1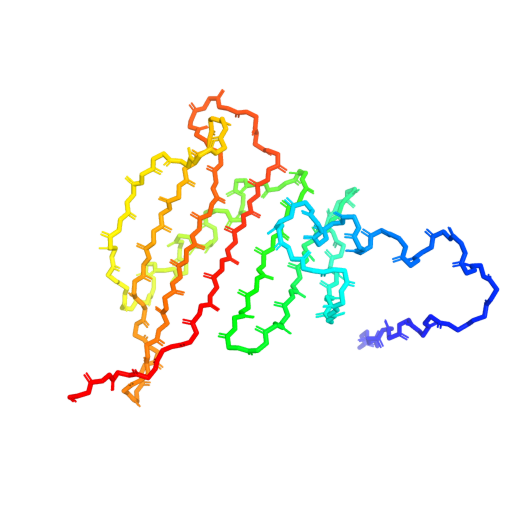 116 ? -4.507 0.170 -15.118 1.00 83.12 116 GLU A CA 1
ATOM 879 C C . GLU A 1 116 ? -4.566 -1.058 -16.027 1.00 83.12 116 GLU A C 1
ATOM 881 O O . GLU A 1 116 ? -3.555 -1.636 -16.438 1.00 83.12 116 GLU A O 1
ATOM 886 N N . ARG A 1 117 ? -5.786 -1.461 -16.398 1.00 75.25 117 ARG A N 1
ATOM 887 C CA . ARG A 1 117 ? -5.978 -2.578 -17.325 1.00 75.25 117 ARG A CA 1
ATOM 888 C C . ARG A 1 117 ? -5.333 -2.248 -18.677 1.00 75.25 117 ARG A C 1
A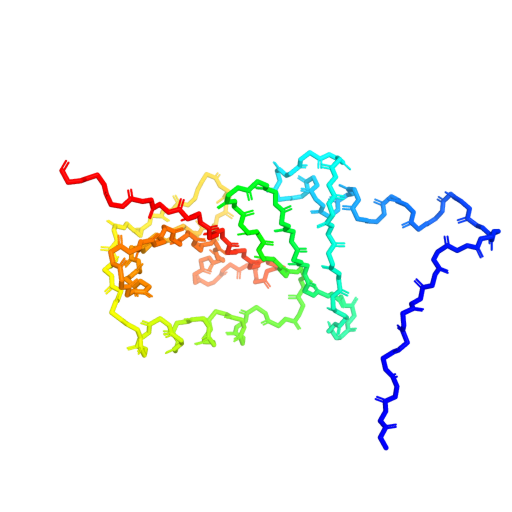TOM 890 O O . ARG A 1 117 ? -5.742 -1.306 -19.343 1.00 75.25 117 ARG A O 1
ATOM 897 N N . GLY A 1 118 ? -4.365 -3.067 -19.091 1.00 74.12 118 GLY A N 1
ATOM 898 C CA . GLY A 1 118 ? -3.617 -2.886 -20.343 1.00 74.12 118 GLY A CA 1
ATOM 899 C C . GLY A 1 118 ? -2.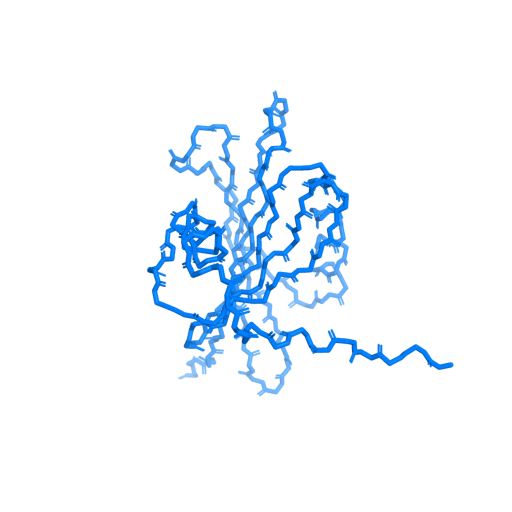333 -2.057 -20.206 1.00 74.12 118 GLY A C 1
ATOM 900 O O . GLY A 1 118 ? -1.638 -1.862 -21.200 1.00 74.12 1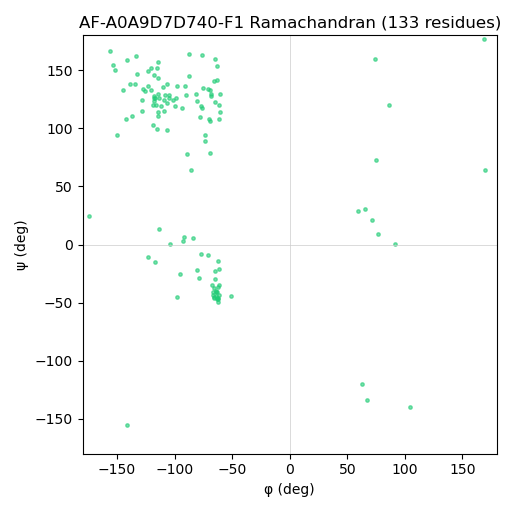18 GLY A O 1
ATOM 901 N N . ALA A 1 119 ? -2.000 -1.586 -19.002 1.00 78.56 119 ALA A N 1
ATOM 902 C CA . ALA A 1 119 ? -0.728 -0.937 -18.703 1.00 78.56 119 ALA A CA 1
ATOM 903 C C . ALA A 1 119 ? 0.357 -1.951 -18.310 1.00 78.56 119 ALA A C 1
ATOM 905 O O . ALA A 1 119 ? 0.061 -3.100 -17.972 1.00 78.56 119 ALA A O 1
ATOM 906 N N . ALA A 1 120 ? 1.619 -1.514 -18.339 1.00 73.81 120 ALA A N 1
ATOM 907 C CA . ALA A 1 120 ? 2.732 -2.318 -17.855 1.00 73.81 120 ALA A CA 1
ATOM 908 C C . ALA A 1 120 ? 2.592 -2.532 -16.338 1.00 73.81 120 ALA A C 1
ATOM 910 O O . ALA A 1 120 ? 2.480 -1.586 -15.556 1.00 73.81 120 ALA A O 1
ATOM 911 N N . ARG A 1 121 ? 2.544 -3.800 -15.930 1.00 72.75 121 ARG A N 1
ATOM 912 C CA . ARG A 1 121 ? 2.301 -4.241 -14.550 1.00 72.75 121 ARG A CA 1
ATOM 913 C C . ARG A 1 121 ? 3.604 -4.283 -13.762 1.00 72.75 121 ARG A C 1
ATOM 915 O O . ARG A 1 121 ? 4.079 -5.345 -13.380 1.00 72.75 121 ARG A O 1
ATOM 922 N N . GLU A 1 122 ? 4.206 -3.115 -13.590 1.00 72.81 122 GLU A N 1
ATOM 923 C CA . GLU A 1 122 ? 5.578 -2.997 -13.082 1.00 72.81 122 GLU A CA 1
ATOM 924 C C . GLU A 1 122 ? 5.644 -2.757 -11.573 1.00 72.81 122 GLU A C 1
ATOM 926 O O . GLU A 1 122 ? 6.637 -3.107 -10.935 1.00 72.81 122 GLU A O 1
ATOM 931 N N . ARG A 1 123 ? 4.586 -2.177 -10.991 1.00 77.00 123 ARG A N 1
ATOM 932 C CA . ARG A 1 123 ? 4.583 -1.736 -9.595 1.00 77.00 123 ARG A CA 1
ATOM 933 C C . ARG A 1 123 ? 3.227 -1.924 -8.940 1.00 77.00 123 ARG A C 1
ATOM 935 O O . ARG A 1 123 ? 2.212 -1.506 -9.488 1.00 77.00 123 ARG A O 1
ATOM 942 N N . PHE A 1 124 ? 3.241 -2.495 -7.743 1.00 84.00 124 PHE A N 1
ATOM 943 C CA . PHE A 1 124 ? 2.095 -2.581 -6.844 1.00 84.00 124 PHE A CA 1
ATOM 944 C C . PHE A 1 124 ? 2.487 -1.985 -5.497 1.00 84.00 124 PHE A C 1
ATOM 946 O O . PHE A 1 124 ? 3.546 -2.321 -4.968 1.00 84.00 124 PHE A O 1
ATOM 953 N N . LEU A 1 125 ? 1.654 -1.108 -4.941 1.00 87.44 125 LEU A N 1
ATOM 954 C CA . LEU A 1 125 ? 1.940 -0.440 -3.677 1.00 87.44 125 LEU A CA 1
ATOM 955 C C . LEU A 1 125 ? 0.694 -0.364 -2.803 1.00 87.44 125 LEU A C 1
ATOM 957 O O . LEU A 1 125 ? -0.396 -0.055 -3.265 1.00 87.44 125 LEU A O 1
ATOM 961 N N . VAL A 1 126 ? 0.866 -0.611 -1.512 1.00 89.75 126 VAL A N 1
ATOM 962 C CA . VAL A 1 126 ? -0.166 -0.527 -0.486 1.00 89.75 126 VAL A CA 1
ATOM 963 C C . VAL A 1 126 ? 0.356 0.348 0.642 1.00 89.75 126 VAL A C 1
ATOM 965 O O . VAL A 1 126 ? 1.388 0.058 1.237 1.00 89.75 126 VAL A O 1
ATOM 968 N N . ARG A 1 127 ? -0.385 1.399 0.981 1.00 90.75 127 ARG A N 1
ATOM 969 C CA . ARG A 1 127 ? -0.165 2.206 2.184 1.00 90.75 127 ARG A CA 1
ATOM 970 C C . ARG A 1 127 ? -1.285 1.948 3.172 1.00 90.75 127 ARG A C 1
ATOM 972 O O . ARG A 1 127 ? -2.458 2.112 2.844 1.00 90.75 127 ARG A O 1
ATOM 979 N N . VAL A 1 128 ? -0.914 1.549 4.379 1.00 89.06 128 VAL A N 1
ATOM 980 C CA . VAL A 1 128 ? -1.820 1.288 5.495 1.00 89.06 128 VAL A CA 1
ATOM 981 C C . VAL A 1 128 ? -1.542 2.317 6.577 1.00 89.06 128 VAL A C 1
ATOM 983 O O . VAL A 1 128 ? -0.503 2.266 7.227 1.00 89.06 128 VAL A O 1
ATOM 986 N N . SER A 1 129 ? -2.484 3.225 6.793 1.00 88.38 129 SER A N 1
ATOM 987 C CA . SER A 1 129 ? -2.407 4.250 7.830 1.00 88.38 129 SER A CA 1
ATOM 988 C C . SER A 1 129 ? -3.360 3.903 8.964 1.00 88.38 129 SER A C 1
ATOM 990 O O . SER A 1 129 ? -4.571 3.781 8.754 1.00 88.38 129 SER A O 1
ATOM 992 N N . ALA A 1 130 ? -2.835 3.757 10.179 1.00 82.75 130 ALA A N 1
ATOM 993 C CA . ALA A 1 130 ? -3.670 3.547 11.354 1.00 82.75 130 ALA A CA 1
ATOM 994 C C . ALA A 1 130 ? -4.435 4.833 11.707 1.00 82.75 130 ALA A C 1
ATOM 996 O O . ALA A 1 130 ? -3.854 5.918 11.770 1.00 82.75 130 ALA A O 1
ATOM 997 N N . GLN A 1 131 ? -5.735 4.707 11.973 1.00 76.81 131 GLN A N 1
ATOM 998 C CA . GLN A 1 131 ? -6.572 5.794 12.468 1.00 76.81 131 GLN A CA 1
ATOM 999 C C . GLN A 1 131 ? -7.328 5.370 13.728 1.00 76.81 131 GLN A C 1
ATOM 1001 O O . GLN A 1 131 ? -7.953 4.309 13.802 1.00 76.81 131 GLN A O 1
ATOM 1006 N N . VAL A 1 132 ? -7.306 6.241 14.734 1.00 68.25 132 VAL A N 1
ATOM 1007 C CA . VAL A 1 132 ? -8.219 6.135 15.872 1.00 68.25 132 VAL A CA 1
ATOM 1008 C C . VAL A 1 132 ? -9.540 6.758 15.442 1.00 68.25 132 VAL A C 1
ATOM 1010 O O . VAL A 1 132 ? -9.557 7.876 14.923 1.00 68.25 132 VAL A O 1
ATOM 1013 N N . ARG A 1 133 ? -10.648 6.039 15.636 1.00 64.12 133 ARG A N 1
ATOM 1014 C CA . A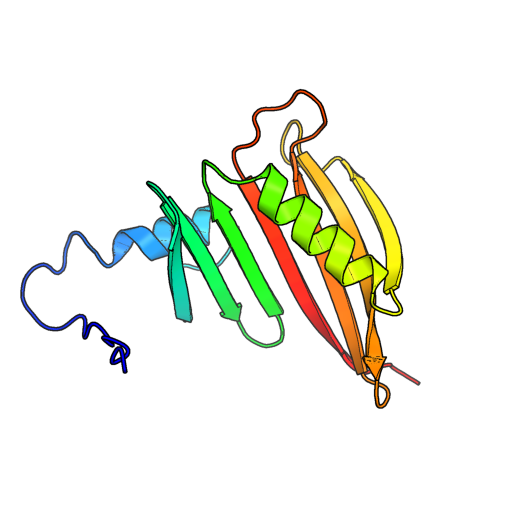RG A 1 133 ? -11.980 6.566 15.345 1.00 64.12 133 ARG A CA 1
ATOM 1015 C C . ARG A 1 133 ? -12.211 7.800 16.223 1.00 64.12 133 ARG A C 1
ATOM 1017 O O . ARG A 1 133 ? -12.258 7.678 17.444 1.00 64.12 133 ARG A O 1
ATOM 1024 N N . LYS A 1 134 ? -12.319 8.986 15.615 1.00 59.41 134 LYS A N 1
ATOM 1025 C CA . LYS A 1 134 ? -12.817 10.170 16.325 1.00 59.41 134 LYS A CA 1
ATOM 1026 C C . LYS A 1 134 ? -14.311 9.942 16.558 1.00 59.41 134 LYS A C 1
ATOM 1028 O O . LYS A 1 134 ? -15.067 9.895 15.589 1.00 59.41 134 LYS A O 1
ATOM 1033 N N . ASN A 1 135 ? -14.677 9.681 17.811 1.00 50.12 135 ASN A N 1
ATOM 1034 C CA . ASN A 1 135 ? -16.063 9.731 18.275 1.00 50.12 135 ASN A CA 1
ATOM 1035 C C . ASN A 1 135 ? -16.511 11.185 18.394 1.00 50.12 135 ASN A C 1
ATOM 1037 O O . ASN A 1 135 ? -15.669 12.007 18.824 1.00 50.12 135 ASN A O 1
#

Secondary structure (DSSP, 8-state):
----------SS-TTTSHHHHHHHHHHTT--S-S-EEEEEETTEEEEEEEETTEEEEEEESTTHHHHHHHHHHHHHTS-EEEEEEEE-SSTTEEEEEEEEE-STTEEEEEEEEEEPTTS---EEEEEEEEEE---